Protein AF-A0A060CG36-F1 (afdb_monomer_lite)

Sequence (93 aa):
MASTIGLCAIANTAKTLGYHNSPSGEEDIYSDISFNAPMVIGAVQASPLTMANVYATIAAKGVECTPIAMTKVLDSSGNQLKVPSANCHQAIP

Foldseek 3Di:
DCVVCDQVNVQLLLVLLQQFADDPPRRRCCRPQRSDPCNVVPSTHGDPVSVVQSVVCVVVVQWGWADFPDDWDADPVGDTDDGDGRPIDRSDD

Structure (mmCIF, N/CA/C/O backbone):
data_AF-A0A060CG36-F1
#
_entry.id   AF-A0A060CG36-F1
#
loop_
_atom_site.group_PDB
_atom_site.id
_atom_site.type_symbol
_atom_site.label_atom_id
_atom_site.label_alt_id
_atom_site.label_comp_id
_atom_site.label_asym_id
_atom_site.label_entity_id
_atom_site.label_seq_id
_atom_site.pdbx_PDB_ins_code
_atom_site.Cartn_x
_atom_site.Cartn_y
_atom_site.Cartn_z
_atom_site.occupancy
_atom_site.B_iso_or_equiv
_atom_site.auth_seq_id
_atom_site.auth_comp_id
_atom_site.auth_asym_id
_atom_site.auth_atom_id
_atom_site.pdbx_PDB_model_num
ATOM 1 N N . MET A 1 1 ? 12.621 -10.194 -15.756 1.00 88.62 1 MET A N 1
ATOM 2 C CA . MET A 1 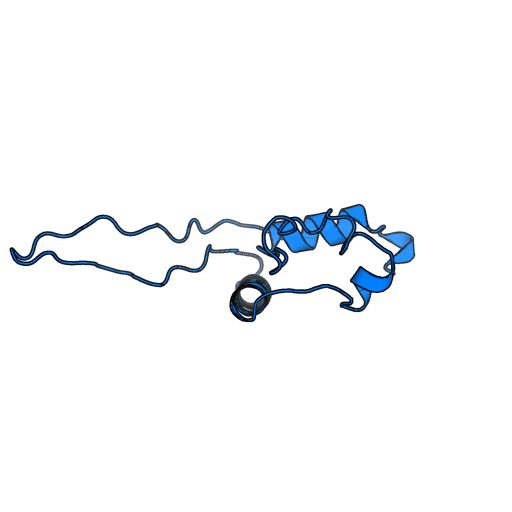1 ? 11.293 -9.567 -15.558 1.00 88.62 1 MET A CA 1
ATOM 3 C C . MET A 1 1 ? 11.427 -8.089 -15.230 1.00 88.62 1 MET A C 1
ATOM 5 O O . MET A 1 1 ? 11.033 -7.282 -16.059 1.00 88.62 1 MET A O 1
ATOM 9 N N . ALA A 1 2 ? 12.030 -7.714 -14.094 1.00 91.81 2 ALA A N 1
ATOM 10 C CA . ALA A 1 2 ? 12.151 -6.305 -13.702 1.00 91.81 2 ALA A CA 1
ATOM 11 C C . ALA A 1 2 ? 12.856 -5.415 -14.748 1.00 91.81 2 ALA A C 1
ATOM 13 O O . ALA A 1 2 ? 12.388 -4.317 -15.026 1.00 91.81 2 ALA A O 1
ATOM 14 N N . SER A 1 3 ? 13.912 -5.916 -15.400 1.00 92.00 3 SER A N 1
ATOM 15 C CA . SER A 1 3 ? 14.615 -5.213 -16.488 1.00 92.00 3 SER A CA 1
ATOM 16 C C . SER A 1 3 ? 13.769 -4.973 -17.745 1.00 92.00 3 SER A C 1
ATOM 18 O O . SER A 1 3 ? 14.095 -4.095 -18.533 1.00 92.00 3 SER A O 1
ATOM 20 N N . THR A 1 4 ? 12.698 -5.744 -17.941 1.00 95.75 4 THR A N 1
ATOM 21 C CA . THR A 1 4 ? 11.775 -5.606 -19.078 1.00 95.75 4 THR A CA 1
ATOM 22 C C . THR A 1 4 ? 10.618 -4.661 -18.749 1.00 95.75 4 THR A C 1
ATOM 24 O O . THR A 1 4 ? 10.172 -3.925 -19.618 1.00 95.75 4 THR A O 1
ATOM 27 N N . ILE A 1 5 ? 10.140 -4.678 -17.499 1.00 95.88 5 ILE A N 1
ATOM 28 C CA . ILE A 1 5 ? 9.034 -3.833 -17.012 1.00 95.88 5 ILE A CA 1
ATOM 29 C C . ILE A 1 5 ? 9.508 -2.395 -16.743 1.00 95.88 5 ILE A C 1
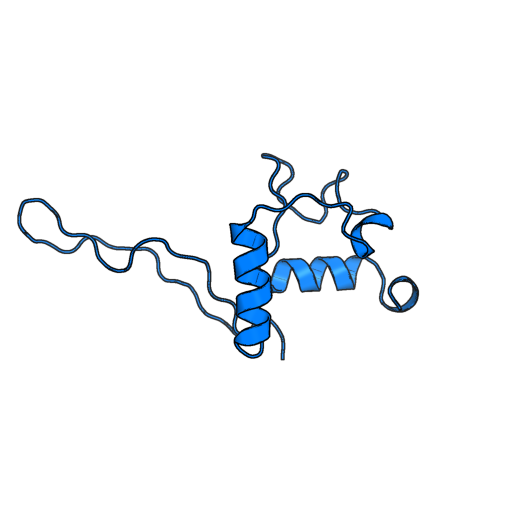ATOM 31 O O . ILE A 1 5 ? 8.795 -1.439 -17.034 1.00 95.88 5 ILE A O 1
ATOM 35 N N . GLY A 1 6 ? 10.721 -2.243 -16.203 1.00 96.88 6 GLY A N 1
ATOM 36 C CA . GLY A 1 6 ? 11.298 -0.956 -15.819 1.00 96.88 6 GLY A CA 1
ATOM 37 C C . GLY A 1 6 ? 10.927 -0.517 -14.398 1.00 96.88 6 GLY A C 1
ATOM 38 O O . GLY A 1 6 ? 9.870 -0.860 -13.865 1.00 96.88 6 GLY A O 1
ATOM 39 N N . LEU A 1 7 ? 11.815 0.263 -13.771 1.00 95.75 7 LEU A N 1
ATOM 40 C CA . LEU A 1 7 ? 11.671 0.671 -12.367 1.00 95.75 7 LEU A CA 1
ATOM 41 C C . LEU A 1 7 ? 10.464 1.585 -12.132 1.00 95.75 7 LEU A C 1
ATOM 43 O O . LEU A 1 7 ? 9.784 1.419 -11.126 1.00 95.75 7 LEU A O 1
ATOM 47 N N . CYS A 1 8 ? 10.144 2.490 -13.064 1.00 96.62 8 CYS A N 1
ATOM 48 C CA . CYS A 1 8 ? 9.004 3.401 -12.915 1.00 96.62 8 CYS A CA 1
ATOM 49 C C . CYS A 1 8 ? 7.669 2.649 -12.805 1.00 96.62 8 CYS A C 1
ATOM 51 O O . CYS A 1 8 ? 6.840 2.976 -11.964 1.00 96.62 8 CYS A O 1
ATOM 53 N N . ALA A 1 9 ? 7.451 1.616 -13.625 1.00 96.62 9 ALA A N 1
ATOM 54 C CA . ALA A 1 9 ? 6.213 0.838 -13.578 1.00 96.62 9 ALA A CA 1
ATOM 55 C C . ALA A 1 9 ? 6.081 0.050 -12.262 1.00 96.62 9 ALA A C 1
ATOM 57 O O . ALA A 1 9 ? 4.993 -0.019 -11.687 1.00 96.62 9 ALA A O 1
ATOM 58 N N . ILE A 1 10 ? 7.195 -0.482 -11.750 1.00 96.06 10 ILE A N 1
ATOM 59 C CA . ILE A 1 10 ? 7.245 -1.164 -10.449 1.00 96.06 10 ILE A CA 1
ATOM 60 C C . ILE A 1 10 ? 6.955 -0.171 -9.315 1.00 96.06 10 ILE A C 1
ATOM 62 O O . ILE A 1 10 ? 6.092 -0.438 -8.482 1.00 96.06 10 ILE A O 1
ATOM 66 N N . ALA A 1 11 ? 7.619 0.988 -9.318 1.00 96.19 11 ALA A N 1
ATOM 67 C CA . ALA A 1 11 ? 7.431 2.041 -8.323 1.00 96.19 11 ALA A CA 1
ATOM 68 C C . ALA A 1 11 ? 5.987 2.567 -8.305 1.00 96.19 11 ALA A C 1
ATOM 70 O O . ALA A 1 11 ? 5.374 2.670 -7.243 1.00 96.19 11 ALA A O 1
ATOM 71 N N . ASN A 1 12 ? 5.412 2.826 -9.483 1.00 96.38 12 ASN A N 1
ATOM 72 C CA . ASN A 1 12 ? 4.018 3.246 -9.617 1.00 96.38 12 ASN A CA 1
ATOM 73 C C . ASN A 1 12 ? 3.056 2.202 -9.051 1.00 96.38 12 ASN A C 1
ATOM 75 O O . ASN A 1 12 ? 2.175 2.553 -8.274 1.00 96.38 12 ASN A O 1
ATOM 79 N N . THR A 1 13 ? 3.252 0.925 -9.387 1.00 96.19 13 THR A N 1
ATOM 80 C CA . THR A 1 13 ? 2.394 -0.155 -8.880 1.00 96.19 13 THR A CA 1
ATOM 81 C C . THR A 1 13 ? 2.478 -0.255 -7.359 1.00 96.19 13 THR A C 1
ATOM 83 O O . THR A 1 13 ? 1.450 -0.352 -6.697 1.00 96.19 13 THR A O 1
ATOM 86 N N . ALA A 1 14 ? 3.682 -0.177 -6.784 1.00 95.94 14 ALA A N 1
ATOM 87 C CA . ALA A 1 14 ? 3.855 -0.180 -5.335 1.00 95.94 14 ALA A CA 1
ATOM 88 C C . ALA A 1 14 ? 3.096 0.986 -4.681 1.00 95.94 14 ALA A C 1
ATOM 90 O O . ALA A 1 14 ? 2.327 0.769 -3.745 1.00 95.94 14 ALA A O 1
ATOM 91 N N . LYS A 1 15 ? 3.239 2.205 -5.212 1.00 95.69 15 LYS A N 1
ATOM 92 C CA . LYS A 1 15 ? 2.544 3.395 -4.703 1.00 95.69 15 LYS A CA 1
ATOM 93 C C . LYS A 1 15 ? 1.021 3.254 -4.784 1.00 95.69 15 LYS A C 1
ATOM 95 O O . LYS A 1 15 ? 0.326 3.573 -3.826 1.00 95.69 15 LYS A O 1
ATOM 100 N N . THR A 1 16 ? 0.508 2.709 -5.887 1.00 95.88 16 THR A N 1
ATOM 101 C CA . THR A 1 16 ? -0.919 2.406 -6.069 1.00 95.88 16 THR A CA 1
ATOM 102 C C . THR A 1 16 ? -1.439 1.383 -5.056 1.00 95.88 16 THR A C 1
ATOM 104 O O . THR A 1 16 ? -2.570 1.501 -4.605 1.00 95.88 16 THR A O 1
ATOM 107 N N . LEU A 1 17 ? -0.615 0.424 -4.628 1.00 96.56 17 LEU A N 1
ATOM 108 C CA . LEU A 1 17 ? -0.959 -0.530 -3.566 1.00 96.56 17 LEU A CA 1
ATOM 109 C C . LEU A 1 17 ? -0.916 0.071 -2.146 1.00 96.56 17 LEU A C 1
ATOM 111 O O . LEU A 1 17 ? -1.117 -0.659 -1.175 1.00 96.56 17 LEU A O 1
ATOM 115 N N . GLY A 1 18 ? -0.628 1.368 -2.012 1.00 95.25 18 GLY A N 1
ATOM 116 C CA . GLY A 1 18 ? -0.495 2.056 -0.729 1.00 95.25 18 GLY A CA 1
ATOM 117 C C . GLY A 1 18 ? 0.907 1.970 -0.118 1.00 95.25 18 GLY A C 1
ATOM 118 O O . GLY A 1 18 ? 1.077 2.259 1.067 1.00 95.25 18 GLY A O 1
ATOM 119 N N . TYR A 1 19 ? 1.923 1.567 -0.893 1.00 96.50 19 TYR A N 1
ATOM 120 C CA . TYR A 1 19 ? 3.308 1.568 -0.428 1.00 96.50 19 TYR A CA 1
ATOM 121 C C . TYR A 1 19 ? 3.849 2.999 -0.305 1.00 96.50 19 TYR A C 1
ATOM 123 O O . TYR A 1 19 ? 3.753 3.802 -1.234 1.00 96.50 19 TYR A O 1
ATOM 131 N N . HIS A 1 20 ? 4.511 3.273 0.813 1.00 95.75 20 HIS A N 1
ATOM 132 C CA . HIS A 1 20 ? 5.351 4.444 1.023 1.00 95.75 20 HIS A CA 1
ATOM 133 C C . HIS A 1 20 ? 6.545 4.052 1.896 1.00 95.75 20 HIS A C 1
ATOM 135 O O . HIS A 1 20 ? 6.474 3.114 2.698 1.00 95.75 20 HIS A O 1
ATOM 141 N N . ASN A 1 21 ? 7.651 4.770 1.759 1.00 95.62 21 ASN A N 1
ATOM 142 C CA . ASN A 1 21 ? 8.801 4.534 2.607 1.00 95.62 21 ASN A CA 1
ATOM 143 C C . ASN A 1 21 ? 8.538 4.999 4.047 1.00 95.62 21 ASN A C 1
ATOM 145 O O . ASN A 1 21 ? 7.672 5.838 4.311 1.00 95.62 21 ASN A O 1
ATOM 149 N N . SER A 1 22 ? 9.292 4.440 4.991 1.00 95.94 22 SER A N 1
ATOM 150 C CA . SER A 1 22 ? 9.229 4.804 6.408 1.00 95.94 22 SER A CA 1
ATOM 151 C C . SER A 1 22 ? 10.082 6.005 6.843 1.00 95.94 22 SER A C 1
ATOM 153 O O . SER A 1 22 ? 9.673 6.644 7.813 1.00 95.94 22 SER A O 1
ATOM 155 N N . PRO A 1 23 ? 11.256 6.318 6.248 1.00 94.25 23 PRO A N 1
ATOM 156 C CA . PRO A 1 23 ? 12.052 7.459 6.692 1.00 94.25 23 PRO A CA 1
ATOM 157 C C . PRO A 1 23 ? 11.342 8.784 6.411 1.00 94.25 23 PRO A C 1
ATOM 159 O O . PRO A 1 23 ? 10.876 9.026 5.299 1.00 94.25 23 PRO A O 1
ATOM 162 N N . SER A 1 24 ? 11.279 9.642 7.429 1.00 92.31 24 SER A N 1
ATOM 163 C CA . SER A 1 24 ? 10.635 10.949 7.323 1.00 92.31 24 SER A CA 1
ATOM 164 C C . SER A 1 24 ? 11.369 11.873 6.353 1.00 92.31 24 SER A C 1
ATOM 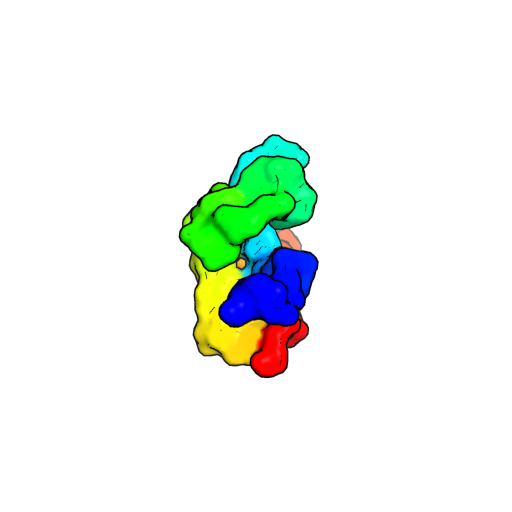166 O O . SER A 1 24 ? 12.589 12.004 6.439 1.00 92.31 24 SER A O 1
ATOM 168 N N . GLY A 1 25 ? 10.624 12.533 5.468 1.00 92.88 25 GLY A N 1
ATOM 169 C CA . GLY A 1 25 ? 11.156 13.369 4.388 1.00 92.88 25 GLY A CA 1
ATOM 170 C C . GLY A 1 25 ? 11.551 12.603 3.120 1.00 92.88 25 GLY A C 1
ATOM 171 O O . GLY A 1 25 ? 11.856 13.242 2.120 1.00 92.88 25 GLY A O 1
ATOM 172 N N . GLU A 1 26 ? 11.517 11.267 3.141 1.00 94.38 26 GLU A N 1
ATOM 173 C CA . GLU A 1 26 ? 11.850 10.385 2.011 1.00 94.38 26 GLU A CA 1
ATOM 174 C C . GLU A 1 26 ? 10.750 9.334 1.775 1.00 94.38 26 GLU A C 1
ATOM 176 O O . GLU A 1 26 ? 11.005 8.231 1.283 1.00 94.38 26 GLU A O 1
ATOM 181 N N . GLU A 1 27 ? 9.508 9.651 2.156 1.00 95.44 27 GLU A N 1
ATOM 182 C CA . GLU A 1 27 ? 8.368 8.731 2.134 1.00 95.44 27 GLU A CA 1
ATOM 183 C C . GLU A 1 27 ? 7.988 8.293 0.712 1.00 95.44 27 GLU A C 1
ATOM 185 O O . GLU A 1 27 ? 7.352 7.254 0.526 1.00 95.44 27 GLU A O 1
ATOM 190 N N . ASP A 1 28 ? 8.372 9.059 -0.311 1.00 95.06 28 ASP A N 1
ATOM 191 C CA . ASP A 1 28 ? 8.129 8.675 -1.696 1.00 95.06 28 ASP A CA 1
ATOM 192 C C . ASP A 1 28 ? 9.089 7.560 -2.126 1.00 95.06 28 ASP A C 1
ATOM 194 O O . ASP A 1 28 ? 10.304 7.648 -1.945 1.00 95.06 28 ASP A O 1
ATOM 198 N N . ILE A 1 29 ? 8.556 6.526 -2.776 1.00 94.44 29 ILE A N 1
ATOM 199 C CA . ILE A 1 29 ? 9.349 5.438 -3.361 1.00 94.44 29 ILE A CA 1
ATOM 200 C C . ILE A 1 29 ? 10.320 5.940 -4.444 1.00 94.44 29 ILE A C 1
ATOM 202 O O . ILE A 1 29 ? 11.319 5.284 -4.731 1.00 94.44 29 ILE A O 1
ATOM 206 N N . TYR A 1 30 ? 10.045 7.118 -5.012 1.00 95.56 30 TYR A N 1
ATOM 207 C CA . TYR A 1 30 ? 10.922 7.822 -5.947 1.00 95.56 30 TYR A CA 1
ATOM 208 C C . TYR A 1 30 ? 12.085 8.582 -5.285 1.00 95.56 30 TYR A C 1
ATOM 210 O O . TYR A 1 30 ? 12.874 9.193 -6.000 1.00 95.56 30 TYR A O 1
ATOM 218 N N . SER A 1 31 ? 12.207 8.552 -3.954 1.00 94.75 31 SER A N 1
ATOM 219 C CA . SER A 1 31 ? 13.354 9.122 -3.234 1.00 94.75 31 SER A CA 1
ATOM 220 C C . SER A 1 31 ? 14.685 8.516 -3.682 1.00 94.75 31 SER A C 1
ATOM 222 O O . SER A 1 31 ? 14.766 7.331 -4.023 1.00 94.75 31 SER A O 1
ATOM 224 N N . ASP A 1 32 ? 15.759 9.301 -3.584 1.00 90.88 32 ASP A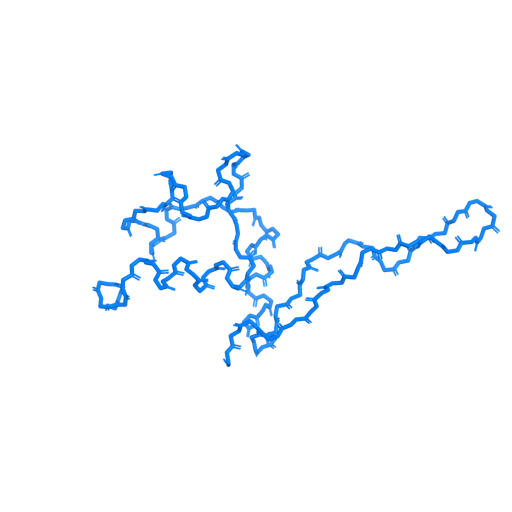 N 1
ATOM 225 C CA . ASP A 1 32 ? 17.115 8.887 -3.972 1.00 90.88 32 ASP A CA 1
ATOM 226 C C . ASP A 1 32 ? 17.617 7.670 -3.173 1.00 90.88 32 ASP A C 1
ATOM 228 O O . ASP A 1 32 ? 18.429 6.878 -3.658 1.00 90.88 32 ASP A O 1
ATOM 232 N N . ILE A 1 33 ? 17.095 7.472 -1.957 1.00 88.81 33 ILE A N 1
ATOM 233 C CA . ILE A 1 33 ? 17.440 6.330 -1.102 1.00 88.81 33 ILE A CA 1
ATOM 234 C C . ILE A 1 33 ? 16.775 5.016 -1.540 1.00 88.81 33 ILE A C 1
ATOM 236 O O . ILE A 1 33 ? 17.203 3.949 -1.102 1.00 88.81 33 ILE A O 1
ATOM 240 N N . SER A 1 34 ? 15.736 5.082 -2.380 1.00 93.88 34 SER A N 1
ATOM 241 C CA . SER A 1 34 ? 14.903 3.928 -2.748 1.00 93.88 34 SER A CA 1
ATOM 242 C C . SER A 1 34 ? 14.853 3.664 -4.246 1.00 93.88 34 SER A C 1
ATOM 244 O O . SER A 1 34 ? 14.830 2.505 -4.650 1.00 93.88 34 SER A O 1
ATOM 246 N N . PHE A 1 35 ? 14.864 4.696 -5.092 1.00 95.88 35 PHE A N 1
ATOM 247 C CA . PHE A 1 35 ? 14.653 4.554 -6.532 1.00 95.88 35 PHE A CA 1
ATOM 248 C C . PHE A 1 35 ? 15.922 4.127 -7.283 1.00 95.88 35 PHE A C 1
ATOM 250 O O . PHE A 1 35 ? 16.508 4.853 -8.082 1.00 95.88 35 PHE A O 1
ATOM 257 N N . ASN A 1 36 ? 16.356 2.897 -7.026 1.00 94.81 36 ASN A N 1
ATOM 258 C CA . ASN A 1 36 ? 17.497 2.265 -7.675 1.00 94.81 36 ASN A CA 1
ATOM 259 C C . ASN A 1 36 ? 17.197 0.788 -7.982 1.00 94.81 36 ASN A C 1
ATOM 261 O O . ASN A 1 36 ? 16.200 0.224 -7.534 1.00 94.81 36 ASN A O 1
ATOM 265 N N . ALA A 1 37 ? 18.042 0.144 -8.793 1.00 95.31 37 ALA A N 1
ATOM 266 C CA . ALA A 1 37 ? 17.795 -1.230 -9.239 1.00 95.31 37 ALA A CA 1
ATOM 267 C C . ALA A 1 37 ? 17.598 -2.247 -8.086 1.00 95.31 37 ALA A C 1
ATOM 269 O O . ALA A 1 37 ? 16.681 -3.062 -8.195 1.00 95.31 37 ALA A O 1
ATOM 270 N N . PRO A 1 38 ? 18.364 -2.202 -6.976 1.00 95.31 38 PRO A N 1
ATOM 271 C CA . PRO A 1 38 ? 18.123 -3.033 -5.791 1.00 95.31 38 PRO A CA 1
ATOM 272 C C . PRO A 1 38 ? 16.721 -2.956 -5.160 1.00 95.31 38 PRO A C 1
ATOM 274 O O . PRO A 1 38 ? 16.328 -3.893 -4.463 1.00 95.31 38 PRO A O 1
ATOM 277 N N . MET A 1 39 ? 15.925 -1.913 -5.417 1.00 94.75 39 MET A N 1
ATOM 278 C CA . MET A 1 39 ? 14.535 -1.827 -4.940 1.00 94.75 39 MET A CA 1
ATOM 279 C C . MET A 1 39 ? 13.718 -3.079 -5.267 1.00 94.75 39 MET A C 1
ATOM 281 O O . MET A 1 39 ? 12.912 -3.533 -4.459 1.00 94.75 39 MET A O 1
ATOM 285 N N . VAL A 1 40 ? 13.946 -3.672 -6.443 1.00 95.06 40 VAL A N 1
ATOM 286 C CA . VAL A 1 40 ? 13.164 -4.818 -6.937 1.00 95.06 40 VAL A CA 1
ATOM 287 C C . VAL A 1 40 ? 13.358 -6.090 -6.107 1.00 95.06 40 VAL A C 1
ATOM 289 O O . VAL A 1 40 ? 12.563 -7.017 -6.229 1.00 95.06 40 VAL A O 1
ATOM 292 N N . ILE A 1 41 ? 14.403 -6.137 -5.275 1.00 94.81 41 ILE A N 1
ATOM 293 C CA . ILE A 1 41 ? 14.679 -7.219 -4.321 1.00 94.81 41 ILE A CA 1
ATOM 294 C C . ILE A 1 41 ? 14.458 -6.785 -2.863 1.00 94.81 41 ILE A C 1
ATOM 296 O O . ILE A 1 41 ? 14.855 -7.497 -1.946 1.00 94.81 41 ILE A O 1
ATOM 300 N N . GLY A 1 42 ? 13.816 -5.634 -2.641 1.00 92.38 42 GLY A N 1
ATOM 301 C CA . GLY A 1 42 ? 13.436 -5.164 -1.311 1.00 92.38 42 GLY A CA 1
ATOM 302 C C . GLY A 1 42 ? 14.484 -4.309 -0.602 1.00 92.38 42 GLY A C 1
ATOM 303 O O . GLY A 1 42 ? 14.399 -4.163 0.613 1.00 92.38 42 GLY A O 1
ATOM 304 N N . ALA A 1 43 ? 15.451 -3.719 -1.316 1.00 93.88 43 ALA A N 1
ATOM 305 C CA . ALA A 1 43 ? 16.370 -2.723 -0.749 1.00 93.88 43 ALA A CA 1
ATOM 306 C C . ALA A 1 43 ? 15.673 -1.361 -0.530 1.00 93.88 43 ALA A C 1
ATOM 308 O O . ALA A 1 43 ? 16.105 -0.332 -1.040 1.00 93.88 43 ALA A O 1
ATOM 309 N N . VAL A 1 44 ? 14.558 -1.384 0.198 1.00 93.25 44 VAL A N 1
ATOM 310 C CA . VAL A 1 44 ? 13.700 -0.249 0.539 1.00 93.25 44 VAL A CA 1
ATOM 311 C C . VAL A 1 44 ? 13.201 -0.400 1.971 1.00 93.25 44 VAL A C 1
ATOM 313 O O . VAL A 1 44 ? 13.183 -1.497 2.529 1.00 93.25 44 VAL A O 1
ATOM 316 N N . GLN A 1 45 ? 12.811 0.711 2.586 1.00 92.69 45 GLN A N 1
ATOM 317 C CA . GLN A 1 45 ? 12.402 0.748 3.987 1.00 92.69 45 GLN A CA 1
ATOM 318 C C . GLN A 1 45 ? 10.918 1.085 4.072 1.00 92.69 45 GLN A C 1
ATOM 320 O O . GLN A 1 45 ? 10.531 2.185 3.697 1.00 92.69 45 GLN A O 1
ATOM 325 N N . ALA A 1 46 ? 10.102 0.172 4.595 1.00 94.62 46 ALA A N 1
ATOM 326 C CA . ALA A 1 46 ? 8.677 0.389 4.824 1.00 94.62 46 ALA A CA 1
ATOM 327 C C . ALA A 1 46 ? 8.289 0.025 6.255 1.00 94.62 46 ALA A C 1
ATOM 329 O O . ALA A 1 46 ? 8.900 -0.838 6.891 1.00 94.62 46 ALA A O 1
ATOM 330 N N . SER A 1 47 ? 7.231 0.663 6.755 1.00 96.44 47 SER A N 1
ATOM 331 C CA . SER A 1 47 ? 6.670 0.292 8.050 1.00 96.44 47 SER A CA 1
ATOM 332 C C . SER A 1 47 ? 5.931 -1.055 7.951 1.00 96.44 47 SER A C 1
ATOM 334 O O . SER A 1 47 ? 5.378 -1.377 6.892 1.00 96.44 47 SER A O 1
ATOM 336 N N . PRO A 1 48 ? 5.832 -1.832 9.048 1.00 96.56 48 PRO A N 1
ATOM 337 C CA . PRO A 1 48 ? 5.005 -3.038 9.063 1.00 96.56 48 PRO A CA 1
ATOM 338 C C . PRO A 1 48 ? 3.548 -2.777 8.659 1.00 96.56 48 PRO A C 1
ATOM 340 O O . PRO A 1 48 ? 2.939 -3.618 8.005 1.00 96.56 48 PRO A O 1
ATOM 343 N N . LEU A 1 49 ? 3.001 -1.602 8.998 1.00 96.50 49 LEU A N 1
ATOM 344 C CA . LEU A 1 49 ? 1.636 -1.211 8.639 1.00 96.50 49 LEU A CA 1
ATOM 345 C C . LEU A 1 49 ? 1.482 -0.992 7.129 1.00 96.50 49 LEU A C 1
ATOM 347 O O . LEU A 1 49 ? 0.514 -1.465 6.540 1.00 96.50 49 LEU A O 1
ATOM 351 N N . THR A 1 50 ? 2.458 -0.334 6.501 1.00 96.88 50 THR A N 1
ATOM 352 C CA . THR A 1 50 ? 2.505 -0.136 5.047 1.00 96.88 50 THR A CA 1
ATOM 353 C C . THR A 1 50 ? 2.490 -1.483 4.326 1.00 96.88 50 THR A C 1
ATOM 355 O O . THR A 1 50 ? 1.676 -1.705 3.435 1.00 96.88 50 THR A O 1
ATOM 358 N N . MET A 1 51 ? 3.346 -2.421 4.747 1.00 97.19 51 MET A N 1
ATOM 359 C CA . MET A 1 51 ? 3.409 -3.745 4.121 1.00 97.19 51 MET A CA 1
ATOM 360 C C . MET A 1 51 ? 2.143 -4.566 4.380 1.00 97.19 51 MET A C 1
ATOM 362 O O . MET A 1 51 ? 1.658 -5.236 3.470 1.00 97.19 51 MET A O 1
ATOM 366 N N . ALA A 1 52 ? 1.572 -4.492 5.588 1.00 97.88 52 ALA A N 1
ATOM 367 C CA . ALA A 1 52 ? 0.299 -5.136 5.897 1.00 97.88 52 ALA A CA 1
ATOM 368 C C . ALA A 1 52 ? -0.822 -4.640 4.974 1.00 97.88 52 ALA A C 1
ATOM 370 O O . ALA A 1 52 ? -1.584 -5.457 4.462 1.00 97.88 52 ALA A O 1
ATOM 371 N N . ASN A 1 53 ? -0.880 -3.331 4.707 1.00 97.69 53 ASN A N 1
ATOM 372 C CA . ASN A 1 53 ? -1.844 -2.751 3.777 1.00 97.69 53 ASN A CA 1
ATOM 373 C C . ASN A 1 53 ? -1.645 -3.258 2.343 1.00 97.69 53 ASN A C 1
ATOM 375 O O . ASN A 1 53 ? -2.587 -3.746 1.731 1.00 97.69 53 ASN A O 1
ATOM 379 N N . VAL A 1 54 ? -0.408 -3.237 1.833 1.00 97.75 54 VAL A N 1
ATOM 380 C CA . VAL A 1 54 ? -0.086 -3.728 0.480 1.00 97.75 54 VAL A CA 1
ATOM 381 C C . VAL A 1 54 ? -0.549 -5.177 0.288 1.00 97.75 54 VAL A C 1
ATOM 383 O O . VAL A 1 54 ? -1.207 -5.499 -0.702 1.00 97.75 54 VAL A O 1
ATOM 386 N N . TYR A 1 55 ? -0.252 -6.061 1.245 1.00 97.69 55 TYR A N 1
ATOM 387 C CA . TYR A 1 55 ? -0.695 -7.455 1.165 1.00 97.69 55 TYR A CA 1
ATOM 388 C C . TYR A 1 55 ? -2.209 -7.610 1.354 1.00 97.69 55 TYR A C 1
ATOM 390 O O . TYR A 1 55 ? -2.809 -8.466 0.700 1.00 97.69 55 TYR A O 1
ATOM 398 N N . ALA A 1 56 ? -2.840 -6.783 2.193 1.00 98.00 56 ALA A N 1
ATOM 399 C CA . ALA A 1 56 ? -4.293 -6.758 2.338 1.00 98.00 56 ALA A CA 1
ATOM 400 C C . ALA A 1 56 ? -4.984 -6.359 1.026 1.00 98.00 56 ALA A C 1
ATOM 402 O O . ALA A 1 56 ? -5.936 -7.027 0.633 1.00 98.00 56 ALA A O 1
ATOM 403 N N . THR A 1 57 ? -4.463 -5.366 0.301 1.00 98.19 57 THR A N 1
ATOM 404 C CA . THR A 1 57 ? -4.953 -4.951 -1.023 1.00 98.19 57 THR A CA 1
ATOM 405 C C . THR A 1 57 ? -4.915 -6.099 -2.027 1.00 98.19 57 THR A C 1
ATOM 407 O O . THR A 1 57 ? -5.893 -6.359 -2.730 1.00 98.19 57 THR A O 1
ATOM 410 N N . ILE A 1 58 ? -3.806 -6.845 -2.071 1.00 97.31 58 ILE A N 1
ATOM 411 C CA . ILE A 1 58 ? -3.674 -8.019 -2.947 1.00 97.31 58 ILE A CA 1
ATOM 412 C C . ILE A 1 58 ? -4.704 -9.091 -2.560 1.00 97.31 58 ILE A C 1
ATOM 414 O O . ILE A 1 58 ? -5.408 -9.618 -3.423 1.00 97.31 58 ILE A O 1
ATOM 418 N N . ALA A 1 59 ? -4.847 -9.384 -1.264 1.00 98.00 59 ALA A N 1
ATOM 419 C CA . ALA A 1 59 ? -5.835 -10.343 -0.764 1.00 98.00 59 ALA A CA 1
ATOM 420 C C . ALA A 1 59 ? -7.285 -9.899 -1.038 1.00 98.00 59 ALA A C 1
ATOM 422 O O . ALA A 1 59 ? -8.156 -10.732 -1.295 1.00 98.00 59 ALA A O 1
ATOM 423 N N . ALA A 1 60 ? -7.534 -8.589 -1.047 1.00 98.00 60 ALA A N 1
ATOM 424 C CA . ALA A 1 60 ? -8.814 -7.961 -1.351 1.00 98.00 60 ALA A CA 1
ATOM 425 C C . ALA A 1 60 ? -9.07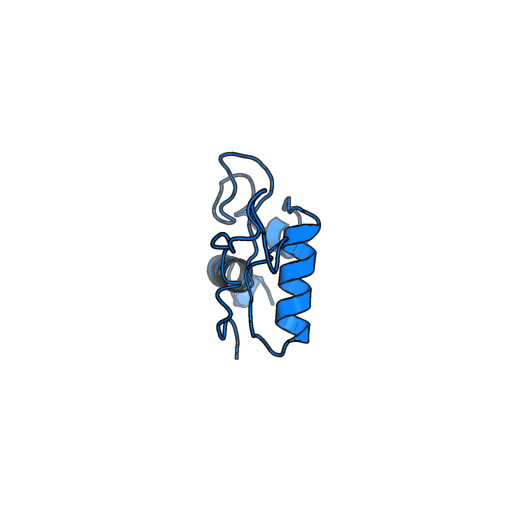9 -7.808 -2.860 1.00 98.00 60 ALA A C 1
ATOM 427 O O . ALA A 1 60 ? -9.939 -7.022 -3.253 1.00 98.00 60 ALA A O 1
ATOM 428 N N . LYS A 1 61 ? -8.373 -8.564 -3.716 1.00 97.56 61 LYS A N 1
ATOM 429 C CA . LYS A 1 61 ? -8.519 -8.525 -5.184 1.00 97.56 61 LYS A CA 1
ATOM 430 C C . LYS A 1 61 ? -8.299 -7.119 -5.757 1.00 97.56 61 LYS A C 1
ATOM 432 O O . LYS A 1 61 ? -9.059 -6.652 -6.602 1.00 97.56 61 LYS A O 1
ATOM 437 N N . GLY A 1 62 ? -7.274 -6.439 -5.253 1.00 97.56 62 GLY A N 1
ATOM 438 C CA . GLY A 1 62 ? -6.842 -5.142 -5.759 1.00 97.56 62 GLY A CA 1
ATOM 439 C C . GLY A 1 62 ? -7.591 -3.937 -5.199 1.00 97.56 62 GLY A C 1
ATOM 440 O O . GLY A 1 62 ? -7.333 -2.824 -5.651 1.00 97.56 62 GLY A O 1
ATOM 441 N N . VAL A 1 63 ? -8.484 -4.121 -4.222 1.00 98.38 63 VAL A N 1
ATOM 442 C CA . VAL A 1 63 ? -9.123 -3.007 -3.507 1.00 98.38 63 VAL A CA 1
ATOM 443 C C . VAL A 1 63 ? -8.198 -2.526 -2.392 1.00 98.38 63 VAL A C 1
ATOM 445 O O . VAL A 1 63 ? -7.997 -3.236 -1.409 1.00 98.38 63 VAL A O 1
ATOM 448 N N . GLU A 1 64 ? -7.637 -1.328 -2.547 1.00 97.94 64 GLU A N 1
ATOM 449 C CA . GLU A 1 64 ? -6.839 -0.670 -1.508 1.00 97.94 64 GLU A CA 1
ATOM 450 C C . GLU A 1 64 ? -7.768 0.139 -0.612 1.00 97.94 64 GLU A C 1
ATOM 452 O O . GLU A 1 64 ? -8.697 0.790 -1.094 1.00 97.94 64 GLU A O 1
ATOM 457 N N . CYS A 1 65 ? -7.528 0.070 0.694 1.00 96.94 65 CYS A N 1
ATOM 458 C CA . CYS A 1 65 ? -8.178 0.916 1.679 1.00 96.94 65 CYS A CA 1
ATOM 459 C C . CYS A 1 65 ? -7.102 1.508 2.584 1.00 96.94 65 CYS A C 1
ATOM 461 O O . CYS A 1 65 ? -6.333 0.766 3.190 1.00 96.94 65 CYS A O 1
ATOM 463 N N . THR A 1 66 ? -7.120 2.822 2.780 1.00 95.31 66 THR A N 1
ATOM 464 C CA . THR A 1 66 ? -6.238 3.491 3.734 1.00 95.31 66 THR A CA 1
ATOM 465 C C . THR A 1 66 ? -6.453 2.914 5.140 1.00 95.31 66 THR A C 1
ATOM 467 O O . THR A 1 66 ? -7.582 2.960 5.645 1.00 95.31 66 THR A O 1
ATOM 470 N N . PRO A 1 67 ? -5.404 2.400 5.813 1.00 95.19 67 PRO A N 1
ATOM 471 C CA . PRO A 1 67 ? -5.532 1.866 7.162 1.00 95.19 67 PRO A CA 1
ATOM 472 C C . PRO A 1 67 ? -6.048 2.925 8.140 1.00 95.19 67 PRO A C 1
ATOM 474 O O . PRO A 1 67 ? -5.441 3.983 8.309 1.00 95.19 67 PRO A O 1
ATOM 477 N N . ILE A 1 68 ? -7.156 2.627 8.820 1.00 95.75 68 ILE A N 1
ATOM 478 C CA . ILE A 1 68 ? -7.725 3.478 9.871 1.00 95.75 68 ILE A CA 1
ATOM 479 C C . ILE A 1 68 ? -7.700 2.751 11.214 1.00 95.75 68 ILE A C 1
ATOM 481 O O . ILE A 1 68 ? -8.005 1.565 11.305 1.00 95.75 68 ILE A O 1
ATOM 485 N N . ALA A 1 69 ? -7.351 3.474 12.276 1.00 94.56 69 ALA A N 1
ATOM 486 C CA . ALA A 1 69 ? -7.252 2.905 13.621 1.00 94.56 69 ALA A CA 1
ATOM 487 C C . ALA A 1 69 ? -8.583 2.920 14.393 1.00 94.56 69 ALA A C 1
ATOM 489 O O . ALA A 1 69 ? -8.703 2.275 15.432 1.00 94.56 69 ALA A O 1
ATOM 490 N N . MET A 1 70 ? -9.571 3.694 13.933 1.00 93.69 70 MET A N 1
ATOM 491 C CA . MET A 1 70 ? -10.779 3.996 14.701 1.00 93.69 70 MET A CA 1
ATOM 492 C C . MET A 1 70 ? -12.020 3.939 13.818 1.00 93.69 70 MET A C 1
ATOM 494 O O . MET A 1 70 ? -12.047 4.528 12.742 1.00 93.69 70 MET A O 1
ATOM 498 N N . THR A 1 71 ? -13.072 3.290 14.314 1.00 93.50 71 THR A N 1
ATOM 499 C CA . THR A 1 71 ? -14.379 3.205 13.639 1.00 93.50 71 THR A CA 1
ATOM 500 C C . THR A 1 71 ? -15.423 4.148 14.235 1.00 93.50 71 THR A C 1
ATOM 502 O O . THR A 1 71 ? -16.389 4.497 13.563 1.00 93.50 71 THR A O 1
ATOM 505 N N . LYS A 1 72 ? -15.247 4.573 15.494 1.00 94.38 72 LYS A N 1
ATOM 506 C CA . LYS A 1 72 ? -16.152 5.485 16.203 1.00 94.38 72 LYS A CA 1
ATOM 507 C C . LYS A 1 72 ? -15.434 6.156 17.370 1.00 94.38 72 LYS A C 1
ATOM 509 O O . LYS A 1 72 ? -14.677 5.504 18.084 1.00 94.38 72 LYS A O 1
ATOM 514 N N . VAL A 1 73 ? -15.723 7.436 17.594 1.00 95.25 73 VAL A N 1
ATOM 515 C CA . VAL A 1 73 ? -15.266 8.198 18.764 1.00 95.25 73 VAL A CA 1
ATOM 516 C C . VAL A 1 73 ? -16.459 8.904 19.392 1.00 95.25 73 VAL A C 1
ATOM 518 O O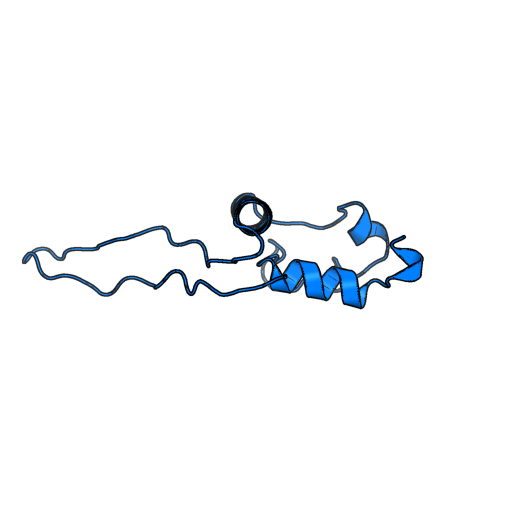 . VAL A 1 73 ? -17.295 9.449 18.671 1.00 95.25 73 VAL A O 1
ATOM 521 N N . LEU A 1 74 ? -16.541 8.872 20.722 1.00 97.19 74 LEU A N 1
ATOM 522 C CA . LEU A 1 74 ? -17.557 9.564 21.513 1.00 97.19 74 LEU A CA 1
ATOM 523 C C . LEU A 1 74 ? -16.889 10.592 22.431 1.00 97.19 74 LEU A C 1
ATOM 525 O O . LEU A 1 74 ? -15.844 10.295 23.010 1.00 97.19 74 LEU A O 1
ATOM 529 N N . ASP A 1 75 ? -17.487 11.775 22.564 1.00 95.81 75 ASP A N 1
ATOM 530 C CA . ASP A 1 75 ? -17.090 12.754 23.580 1.00 95.81 75 ASP A CA 1
ATOM 531 C C . ASP A 1 75 ? -17.693 12.426 24.964 1.00 95.81 75 ASP A C 1
ATOM 533 O O . ASP A 1 75 ? -18.461 11.473 25.127 1.00 95.81 75 ASP A O 1
ATOM 537 N N . SER A 1 76 ? -17.359 13.226 25.980 1.00 97.00 76 SER A N 1
ATOM 538 C CA . SER A 1 76 ? -17.863 13.054 27.353 1.00 97.00 76 SER A CA 1
ATOM 539 C C . SER A 1 76 ? -19.379 13.231 27.495 1.00 97.00 76 SER A C 1
ATOM 541 O O . SER A 1 76 ? -19.949 12.809 28.498 1.00 97.00 76 SER A O 1
ATOM 543 N N . SER A 1 77 ? -20.029 13.848 26.508 1.00 96.25 77 SER A N 1
ATOM 544 C CA . SER A 1 77 ? -21.478 14.055 26.452 1.00 96.25 77 SER A CA 1
ATOM 545 C C . SER A 1 77 ? -22.189 12.977 25.621 1.00 96.25 77 SER A C 1
ATOM 547 O O . SER A 1 77 ? -23.413 12.995 25.514 1.00 96.25 77 SER A O 1
ATOM 549 N N . GLY A 1 78 ? -21.445 12.026 25.043 1.00 95.38 78 GLY A N 1
ATOM 550 C CA . GLY A 1 78 ? -21.969 10.952 24.202 1.00 95.38 78 GLY A CA 1
ATOM 551 C C . GLY A 1 78 ? -22.154 11.321 22.726 1.00 95.38 78 GLY A C 1
ATOM 552 O O . GLY A 1 78 ? -22.720 10.521 21.977 1.00 95.38 78 GLY A O 1
ATOM 553 N N . ASN A 1 79 ? -21.676 12.485 22.272 1.00 96.56 79 ASN A N 1
ATOM 554 C CA . ASN A 1 79 ? -21.772 12.878 20.865 1.00 96.56 79 ASN A CA 1
ATOM 555 C C . ASN A 1 79 ? -20.711 12.168 20.020 1.00 96.56 79 ASN A C 1
ATOM 557 O O . ASN A 1 79 ? -19.576 11.972 20.454 1.00 96.56 79 ASN A O 1
ATOM 561 N N . GLN A 1 80 ? -21.067 11.813 18.783 1.00 96.06 80 GLN A N 1
ATOM 562 C CA . GLN A 1 80 ? -20.136 11.183 17.845 1.00 96.06 80 GLN A CA 1
ATOM 563 C C . GLN A 1 80 ? -19.207 12.212 17.202 1.00 96.06 80 GLN A C 1
ATOM 565 O O . GLN A 1 80 ? -19.668 13.179 16.597 1.00 96.06 80 GLN A O 1
ATOM 570 N N . LEU A 1 81 ? -17.900 11.959 17.279 1.00 95.44 81 LEU A N 1
ATOM 571 C CA . LEU A 1 81 ? -16.887 12.731 16.565 1.00 95.44 81 LEU A CA 1
ATOM 572 C C . LEU A 1 81 ? -16.582 12.090 15.208 1.00 95.44 81 LEU A C 1
ATOM 574 O O . LEU A 1 81 ? -16.642 10.870 15.040 1.00 95.44 81 LEU A O 1
ATOM 578 N N . LYS A 1 82 ? -16.232 12.931 14.232 1.00 93.94 82 LYS A N 1
ATOM 579 C CA . LYS A 1 82 ? -15.869 12.484 12.887 1.00 93.94 82 LYS A CA 1
ATOM 580 C C . LYS A 1 82 ? -14.573 11.673 12.937 1.00 93.94 82 LYS A C 1
ATOM 582 O O . LYS A 1 82 ? -13.553 12.171 13.407 1.00 93.94 82 LYS A O 1
ATOM 587 N N . VAL A 1 83 ? -14.611 10.460 12.392 1.00 94.81 83 VAL A N 1
ATOM 588 C CA . VAL A 1 83 ? -13.422 9.631 12.154 1.00 94.81 83 VAL A CA 1
ATOM 589 C C . VAL A 1 83 ? -13.047 9.647 10.667 1.00 94.81 83 VAL A C 1
ATOM 591 O O . VAL A 1 83 ? -13.925 9.869 9.823 1.00 94.81 83 VAL A O 1
ATOM 594 N N . PRO A 1 84 ? -11.765 9.446 10.317 1.00 93.62 84 PRO A N 1
ATOM 595 C CA . PRO A 1 84 ? -11.349 9.283 8.928 1.00 93.62 84 PRO A CA 1
ATOM 596 C C . PRO A 1 84 ? -12.056 8.097 8.259 1.00 93.62 84 PRO A C 1
ATOM 598 O O . PRO A 1 84 ? -12.225 7.042 8.866 1.00 93.62 84 PRO A O 1
ATOM 601 N N . SER A 1 85 ? -12.450 8.272 6.997 1.00 92.94 85 SER A N 1
ATOM 602 C CA . SER A 1 85 ? -12.883 7.157 6.150 1.00 92.94 85 SER A CA 1
ATOM 603 C C . SER A 1 85 ? -11.664 6.378 5.657 1.00 92.94 85 SER A C 1
ATOM 605 O O . SER A 1 85 ? -10.604 6.965 5.448 1.00 92.94 85 SER A O 1
ATOM 607 N N . ALA A 1 86 ? -11.833 5.078 5.411 1.00 94.31 86 ALA A N 1
ATOM 608 C CA . ALA A 1 86 ? -10.793 4.218 4.847 1.00 94.31 86 ALA A CA 1
ATOM 609 C C . ALA A 1 86 ? -10.561 4.429 3.335 1.00 94.31 86 ALA A C 1
ATOM 611 O O . ALA A 1 86 ? -9.718 3.758 2.760 1.00 94.31 86 ALA A O 1
ATOM 612 N N . ASN A 1 87 ? -11.302 5.332 2.676 1.00 95.31 87 ASN A N 1
ATOM 613 C CA . ASN A 1 87 ? -11.095 5.739 1.272 1.00 95.31 87 ASN A CA 1
ATOM 614 C C . ASN A 1 87 ? -10.874 4.575 0.281 1.00 95.31 87 ASN A C 1
ATOM 616 O O . ASN A 1 87 ? -10.039 4.663 -0.619 1.00 95.31 87 ASN A O 1
ATOM 620 N N . CYS A 1 88 ? -11.624 3.485 0.452 1.00 97.12 88 CYS A N 1
ATOM 621 C CA . CYS A 1 88 ? -11.439 2.280 -0.346 1.00 97.12 88 CYS A CA 1
ATOM 622 C C . CYS A 1 88 ? -11.671 2.530 -1.843 1.00 97.12 88 CYS A C 1
ATOM 624 O O . CYS A 1 88 ? -12.686 3.123 -2.220 1.00 97.12 88 CYS A O 1
ATOM 626 N N . HIS A 1 89 ? -10.768 2.041 -2.691 1.00 97.44 89 HIS A N 1
ATOM 627 C CA . HIS A 1 89 ? -10.848 2.183 -4.144 1.00 97.44 89 HIS A CA 1
ATOM 628 C C . HIS A 1 89 ? -10.152 1.022 -4.873 1.00 97.44 89 HIS A C 1
ATOM 630 O O . HIS A 1 89 ? -9.296 0.337 -4.316 1.00 97.44 89 HIS A O 1
ATOM 636 N N . GLN A 1 90 ? -10.529 0.781 -6.133 1.00 98.00 90 GLN A N 1
ATOM 637 C CA . GLN A 1 90 ? -9.845 -0.209 -6.968 1.00 98.00 90 GLN A CA 1
ATOM 638 C C . GLN A 1 90 ? -8.468 0.336 -7.363 1.00 98.00 90 GLN A C 1
ATOM 640 O O . GLN A 1 90 ? -8.379 1.288 -8.139 1.00 98.00 90 GLN A O 1
ATOM 645 N N . ALA A 1 91 ? -7.410 -0.266 -6.830 1.00 97.31 91 ALA A N 1
ATOM 646 C CA . ALA A 1 91 ? -6.030 0.137 -7.065 1.00 97.31 91 ALA A CA 1
ATOM 647 C C . ALA A 1 91 ? -5.420 -0.612 -8.258 1.00 97.31 91 ALA A C 1
ATOM 649 O O . ALA A 1 91 ? -4.848 -0.002 -9.160 1.00 97.31 91 ALA A O 1
ATOM 650 N N . ILE A 1 92 ? -5.582 -1.935 -8.297 1.00 95.25 92 ILE A N 1
ATOM 651 C CA . ILE A 1 92 ? -5.116 -2.793 -9.398 1.00 95.25 92 ILE A CA 1
ATOM 652 C C . ILE A 1 92 ? -6.247 -3.725 -9.857 1.00 95.25 92 ILE A C 1
ATOM 654 O O . ILE A 1 92 ? -7.087 -4.054 -9.027 1.00 95.25 92 ILE A O 1
ATOM 658 N N . PRO A 1 93 ? -6.325 -4.102 -11.145 1.00 89.25 93 PRO A N 1
ATOM 659 C CA . PRO A 1 93 ? -7.405 -4.937 -11.683 1.00 89.25 93 PRO A CA 1
ATOM 660 C C . PRO A 1 93 ? -7.390 -6.389 -11.184 1.00 89.25 93 PRO A C 1
ATOM 662 O O . PRO A 1 93 ? -6.307 -6.885 -10.797 1.00 89.25 93 PRO A O 1
#

pLDDT: mean 95.4, std 1.99, range [88.62, 98.38]

Secondary structure (DSSP, 8-state):
-HHHH-HHHHHHHHHHTT---SSTT--STTSTTT-SGGGGGT-S---HHHHHHHHHHHHTTTEE----S-S-EE-TTSPEEPPPP---EE---

Organism: NCBI:txid293424

Radius of gyration: 16.44 Å; chains: 1; bounding box: 40×24×46 Å

InterPro domains:
  IPR012338 Beta-lactamase/transpeptidase-like [G3DSA:3.40.710.10] (1-93)
  IPR012338 Beta-lactamase/transpeptidase-like [SSF56601] (2-92)
  IPR050396 Glycosyltransferase 51/Transpeptidase [PTHR32282] (2-91)